Protein AF-A0A920VTE0-F1 (afdb_monomer_lite)

pLDDT: mean 90.43, std 15.21, range [25.27, 98.44]

Structure (mmCIF, N/CA/C/O backbone):
data_AF-A0A920VTE0-F1
#
_entry.id   AF-A0A920VTE0-F1
#
loop_
_atom_site.group_PDB
_atom_site.id
_atom_site.type_symbol
_atom_site.label_atom_id
_atom_site.label_alt_id
_atom_site.label_comp_id
_atom_site.label_asym_id
_atom_site.label_entity_id
_atom_site.label_seq_id
_atom_site.pdbx_PDB_ins_code
_atom_site.Cartn_x
_atom_site.Cartn_y
_atom_site.Cartn_z
_atom_site.occupancy
_atom_site.B_iso_or_equiv
_atom_site.auth_seq_id
_atom_site.auth_comp_id
_atom_site.auth_asym_id
_atom_site.auth_atom_id
_atom_site.pdbx_PDB_model_num
ATOM 1 N N . MET A 1 1 ? -3.724 -0.957 -6.412 1.00 96.50 1 MET A N 1
ATOM 2 C CA . MET A 1 1 ? -3.086 -2.111 -7.079 1.00 96.50 1 MET A CA 1
ATOM 3 C C . MET A 1 1 ? -2.376 -2.931 -6.020 1.00 96.50 1 MET A C 1
ATOM 5 O O . MET A 1 1 ? -1.744 -2.333 -5.160 1.00 96.50 1 MET A O 1
ATOM 9 N N . ASP A 1 2 ? -2.487 -4.254 -6.066 1.00 97.62 2 ASP A N 1
ATOM 10 C CA . ASP A 1 2 ? -1.686 -5.156 -5.232 1.00 97.62 2 ASP A CA 1
ATOM 11 C C . ASP A 1 2 ? -0.534 -5.689 -6.085 1.00 97.62 2 ASP A C 1
ATOM 13 O O . ASP A 1 2 ? -0.781 -6.235 -7.160 1.00 97.62 2 ASP A O 1
ATOM 17 N N . ILE A 1 3 ? 0.703 -5.515 -5.624 1.00 98.38 3 ILE A N 1
ATOM 18 C CA . ILE A 1 3 ? 1.918 -5.899 -6.346 1.00 98.38 3 ILE A CA 1
ATOM 19 C C . ILE A 1 3 ? 2.648 -6.962 -5.535 1.00 98.38 3 ILE A C 1
ATOM 21 O O . ILE A 1 3 ? 2.918 -6.750 -4.349 1.00 98.38 3 ILE A O 1
ATOM 25 N N . LYS A 1 4 ? 2.936 -8.111 -6.153 1.00 98.44 4 LYS A N 1
ATOM 26 C CA . LYS A 1 4 ? 3.561 -9.259 -5.484 1.00 98.44 4 LYS A CA 1
ATOM 27 C C . LYS A 1 4 ? 4.620 -9.925 -6.345 1.00 98.44 4 LYS A C 1
ATOM 29 O O . LYS A 1 4 ? 4.417 -10.065 -7.541 1.00 98.44 4 LYS A O 1
ATOM 34 N N . GLY A 1 5 ? 5.689 -10.419 -5.735 1.00 98.19 5 GLY A N 1
ATOM 35 C CA . GLY A 1 5 ? 6.731 -11.179 -6.433 1.00 98.19 5 GLY A CA 1
ATOM 36 C C . GLY A 1 5 ? 8.132 -10.762 -6.015 1.00 98.19 5 GLY A C 1
ATOM 37 O O . GLY A 1 5 ? 8.309 -9.717 -5.390 1.00 98.19 5 GLY A O 1
ATOM 38 N N . SER A 1 6 ? 9.124 -11.581 -6.360 1.00 97.94 6 SER A N 1
ATOM 39 C CA . SER A 1 6 ? 10.508 -11.418 -5.900 1.00 97.94 6 SER A CA 1
ATOM 40 C C . SER A 1 6 ? 11.175 -10.125 -6.370 1.00 97.94 6 SER A C 1
ATOM 42 O O . SER A 1 6 ? 12.122 -9.667 -5.739 1.00 97.94 6 SER A O 1
ATOM 44 N N . ASP A 1 7 ? 10.691 -9.516 -7.458 1.00 98.31 7 ASP A N 1
ATOM 45 C CA . ASP A 1 7 ? 11.189 -8.223 -7.941 1.00 98.31 7 ASP A CA 1
ATOM 46 C C . ASP A 1 7 ? 10.276 -7.042 -7.564 1.00 98.31 7 ASP A C 1
ATOM 48 O O . ASP A 1 7 ? 10.547 -5.909 -7.966 1.00 98.31 7 ASP A O 1
ATOM 52 N N . ALA A 1 8 ? 9.212 -7.254 -6.777 1.00 98.38 8 ALA A N 1
ATOM 53 C CA . ALA A 1 8 ? 8.286 -6.184 -6.397 1.00 98.38 8 ALA A CA 1
ATOM 54 C C . ALA A 1 8 ? 8.988 -5.065 -5.610 1.00 98.38 8 ALA A C 1
ATOM 56 O O . ALA A 1 8 ? 8.790 -3.889 -5.916 1.00 98.38 8 ALA A O 1
ATOM 57 N N . GLU A 1 9 ? 9.843 -5.424 -4.642 1.00 97.81 9 GLU A N 1
ATOM 58 C CA . GLU A 1 9 ? 10.638 -4.445 -3.890 1.00 97.81 9 GLU A CA 1
ATOM 59 C C . GLU A 1 9 ? 11.563 -3.663 -4.827 1.00 97.81 9 GLU A C 1
ATOM 61 O O . GLU A 1 9 ? 11.554 -2.437 -4.821 1.00 97.81 9 GLU A O 1
ATOM 66 N N . ARG A 1 10 ? 12.322 -4.369 -5.672 1.00 97.25 10 ARG A N 1
ATOM 67 C CA . ARG A 1 10 ? 13.275 -3.763 -6.608 1.00 97.25 10 ARG A CA 1
ATOM 68 C C . ARG A 1 10 ? 12.593 -2.783 -7.561 1.00 97.25 10 ARG A C 1
ATOM 70 O O . ARG A 1 10 ? 13.113 -1.694 -7.791 1.00 97.25 10 ARG A O 1
ATOM 77 N N . MET A 1 11 ? 11.449 -3.177 -8.116 1.00 97.44 11 MET A N 1
ATOM 78 C CA . MET A 1 11 ? 10.662 -2.343 -9.019 1.00 97.44 11 MET A CA 1
ATOM 79 C C . MET A 1 11 ? 10.190 -1.066 -8.320 1.00 97.44 11 MET A C 1
ATOM 81 O O . MET A 1 11 ? 10.374 0.033 -8.841 1.00 97.44 11 MET A O 1
ATOM 85 N N . LEU A 1 12 ? 9.589 -1.201 -7.135 1.00 97.62 12 LEU A N 1
ATOM 86 C CA . LEU A 1 12 ? 9.019 -0.064 -6.418 1.00 97.62 12 LEU A CA 1
ATOM 87 C C . LEU A 1 12 ? 10.092 0.850 -5.822 1.00 97.62 12 LEU A C 1
ATOM 89 O O . LEU A 1 12 ? 9.904 2.061 -5.857 1.00 97.62 12 LEU A O 1
ATOM 93 N N . GLU A 1 13 ? 11.218 0.315 -5.344 1.00 96.44 13 GLU A N 1
ATOM 94 C CA . GLU A 1 13 ? 12.377 1.110 -4.909 1.00 96.44 13 GLU A CA 1
ATOM 95 C C . GLU A 1 13 ? 12.954 1.950 -6.046 1.00 96.44 13 GLU A C 1
ATOM 97 O O . GLU A 1 13 ? 13.351 3.085 -5.816 1.00 96.44 13 GLU A O 1
ATOM 102 N N . TYR A 1 14 ? 13.000 1.416 -7.270 1.00 94.50 14 TYR A N 1
ATOM 103 C CA . TYR A 1 14 ? 13.518 2.178 -8.403 1.00 94.50 14 TYR A CA 1
ATOM 104 C C . TYR A 1 14 ? 12.598 3.339 -8.790 1.00 94.50 14 TYR A C 1
ATOM 106 O O . TYR A 1 14 ? 13.072 4.436 -9.075 1.00 94.50 14 TYR A O 1
ATOM 114 N N . LEU A 1 15 ? 11.288 3.089 -8.833 1.00 95.19 15 LEU A N 1
ATOM 115 C CA . LEU A 1 15 ? 10.305 4.088 -9.256 1.00 95.19 15 LEU A CA 1
ATOM 116 C C . LEU A 1 15 ? 10.055 5.158 -8.187 1.00 95.19 15 LEU A C 1
ATOM 118 O O . LEU A 1 15 ? 9.707 6.287 -8.523 1.00 95.19 15 LEU A O 1
ATOM 122 N N . SER A 1 16 ? 10.200 4.808 -6.908 1.00 97.00 16 SER A N 1
ATOM 123 C CA . SER A 1 16 ? 9.856 5.686 -5.788 1.00 97.00 16 SER A CA 1
ATOM 124 C C . SER A 1 16 ? 10.992 6.635 -5.423 1.00 97.00 16 SER A C 1
ATOM 126 O O . SER A 1 16 ? 12.148 6.246 -5.302 1.00 97.00 16 SER A O 1
ATOM 128 N N . VAL A 1 17 ? 10.645 7.883 -5.108 1.00 97.12 17 VAL A N 1
ATOM 129 C CA . VAL A 1 17 ? 11.586 8.835 -4.486 1.00 97.12 17 VAL A CA 1
ATOM 130 C C . VAL A 1 17 ? 11.886 8.470 -3.028 1.00 97.12 17 VAL A C 1
ATOM 132 O O . VAL A 1 17 ? 12.975 8.726 -2.515 1.00 97.12 17 VAL A O 1
ATOM 135 N N . ALA A 1 18 ? 10.897 7.917 -2.329 1.00 97.25 18 ALA A N 1
ATOM 136 C CA . ALA A 1 18 ? 11.021 7.527 -0.931 1.00 97.25 18 ALA A CA 1
ATOM 137 C C . ALA A 1 18 ? 11.372 6.044 -0.824 1.00 97.25 18 ALA A C 1
ATOM 139 O O . ALA A 1 18 ? 10.982 5.243 -1.666 1.00 97.25 18 ALA A O 1
ATOM 140 N N . LYS A 1 19 ? 12.045 5.678 0.268 1.00 97.12 19 LYS A N 1
ATOM 141 C CA . LYS A 1 19 ? 12.390 4.287 0.546 1.00 97.12 19 LYS A CA 1
ATOM 142 C C . LYS A 1 19 ? 11.157 3.483 0.968 1.00 97.12 19 LYS A C 1
ATOM 144 O O . LYS A 1 19 ? 10.581 3.731 2.028 1.00 97.12 19 LYS A O 1
ATOM 149 N N . VAL A 1 20 ? 10.781 2.502 0.161 1.00 97.25 20 VAL A N 1
ATOM 150 C CA . VAL A 1 20 ? 9.623 1.610 0.326 1.00 97.25 20 VAL A CA 1
ATOM 151 C C . VAL A 1 20 ? 10.017 0.192 0.752 1.00 97.25 20 VAL A C 1
ATOM 153 O O . VAL A 1 20 ? 9.215 -0.493 1.382 1.00 97.25 20 VAL A O 1
ATOM 156 N N . GLY A 1 21 ? 11.252 -0.220 0.467 1.00 95.50 21 GLY A N 1
ATOM 157 C CA . GLY A 1 21 ? 11.823 -1.540 0.725 1.00 95.50 21 GLY A CA 1
ATOM 158 C C . GLY A 1 21 ? 13.005 -1.535 1.700 1.00 95.50 21 GLY A C 1
ATOM 159 O O . GLY A 1 21 ? 13.190 -0.626 2.521 1.00 95.50 21 GLY A O 1
ATOM 160 N N . GLY A 1 22 ? 13.836 -2.578 1.645 1.00 94.00 22 GLY A N 1
ATOM 161 C CA . GLY A 1 22 ? 15.009 -2.733 2.499 1.00 94.00 22 GLY A CA 1
ATOM 162 C C . GLY A 1 22 ? 14.650 -2.756 3.987 1.00 94.00 22 GLY A C 1
ATOM 163 O O . GLY A 1 22 ? 13.936 -3.641 4.447 1.00 94.00 22 GLY A O 1
ATOM 164 N N . ASN A 1 23 ? 15.139 -1.772 4.750 1.00 94.75 23 ASN A N 1
ATOM 165 C CA . ASN A 1 23 ? 14.903 -1.662 6.195 1.00 94.75 23 ASN A CA 1
ATOM 166 C C . ASN A 1 23 ? 13.595 -0.946 6.576 1.00 94.75 23 ASN A C 1
ATOM 168 O O . ASN A 1 23 ? 13.363 -0.724 7.766 1.00 94.75 23 ASN A O 1
ATOM 172 N N . THR A 1 24 ? 12.764 -0.558 5.606 1.00 95.94 24 THR A N 1
ATOM 173 C CA . THR A 1 24 ? 11.415 -0.057 5.888 1.00 95.94 24 THR A CA 1
ATOM 174 C C . THR A 1 24 ? 10.591 -1.178 6.529 1.00 95.94 24 THR A C 1
ATOM 176 O O . THR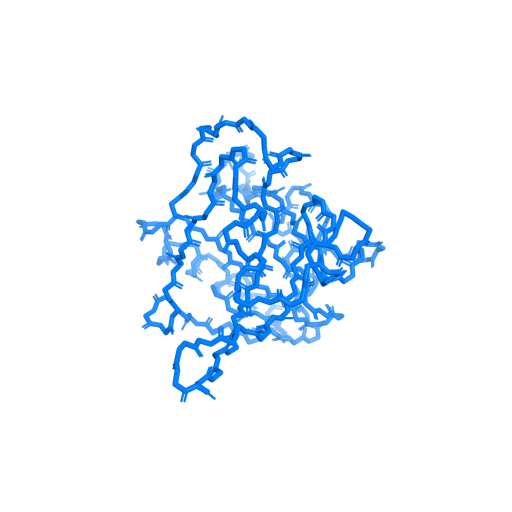 A 1 24 ? 10.503 -2.251 5.937 1.00 95.94 24 THR A O 1
ATOM 179 N N . PRO A 1 25 ? 9.999 -0.989 7.720 1.00 95.38 25 PRO A N 1
ATOM 180 C CA . PRO A 1 25 ? 9.200 -2.036 8.351 1.00 95.38 25 PRO A CA 1
ATOM 181 C C . PRO A 1 25 ? 8.029 -2.490 7.472 1.00 95.38 25 PRO A C 1
ATOM 183 O O . PRO A 1 25 ? 7.479 -1.700 6.703 1.00 95.38 25 PRO A O 1
ATOM 186 N N . GLU A 1 26 ? 7.630 -3.752 7.617 1.00 95.88 26 GLU A N 1
ATOM 187 C CA . GLU A 1 26 ? 6.322 -4.209 7.144 1.00 95.88 26 GLU A CA 1
ATOM 188 C C . GLU A 1 26 ? 5.202 -3.460 7.884 1.00 95.88 26 GLU A C 1
ATOM 190 O O . GLU A 1 26 ? 5.436 -2.814 8.909 1.00 95.88 26 GLU A O 1
ATOM 195 N N . GLU A 1 27 ? 3.987 -3.517 7.341 1.00 95.12 27 GLU A N 1
ATOM 196 C CA . GLU A 1 27 ? 2.810 -2.813 7.863 1.00 95.12 27 GLU A CA 1
ATOM 197 C C . GLU A 1 27 ? 2.991 -1.288 7.907 1.00 95.12 27 GLU A C 1
ATOM 199 O O . GLU A 1 27 ? 2.398 -0.578 8.724 1.00 95.12 27 GLU A O 1
ATOM 204 N N . ARG A 1 28 ? 3.819 -0.759 6.998 1.00 95.75 28 ARG A N 1
ATOM 205 C CA . ARG A 1 28 ? 4.116 0.669 6.886 1.00 95.75 28 ARG A CA 1
ATOM 206 C C . ARG A 1 28 ? 3.523 1.259 5.623 1.00 95.75 28 ARG A C 1
ATOM 208 O O . ARG A 1 28 ? 3.621 0.667 4.553 1.00 95.75 28 ARG A O 1
ATOM 215 N N . ILE A 1 29 ? 2.977 2.459 5.766 1.00 96.62 29 ILE A N 1
ATOM 216 C CA . ILE A 1 29 ? 2.501 3.307 4.680 1.00 96.62 29 ILE A CA 1
ATOM 217 C C . ILE A 1 29 ? 3.584 4.338 4.350 1.00 96.62 29 ILE A C 1
ATOM 219 O O . ILE A 1 29 ? 4.102 5.022 5.238 1.00 96.62 29 ILE A O 1
ATOM 223 N N . ILE A 1 30 ? 3.910 4.462 3.068 1.00 97.31 30 ILE A N 1
ATOM 224 C CA . ILE A 1 30 ? 4.912 5.373 2.530 1.00 97.31 30 ILE A CA 1
ATOM 225 C C . ILE A 1 30 ? 4.234 6.252 1.482 1.00 97.31 30 ILE A C 1
ATOM 227 O O . ILE A 1 30 ? 3.801 5.769 0.440 1.00 97.31 30 ILE A O 1
ATOM 231 N N . TYR A 1 31 ? 4.164 7.554 1.747 1.00 96.62 31 TYR A N 1
ATOM 232 C CA . TYR A 1 31 ? 3.818 8.533 0.720 1.00 96.62 31 TYR A CA 1
ATOM 233 C C . TYR A 1 31 ? 5.049 8.809 -0.144 1.00 96.62 31 TYR A C 1
ATOM 235 O O . TYR A 1 31 ? 6.131 9.085 0.386 1.00 96.62 31 TYR A O 1
ATOM 243 N N . THR A 1 32 ? 4.904 8.723 -1.462 1.00 97.19 32 THR A N 1
ATOM 244 C CA . THR A 1 32 ? 6.016 8.909 -2.390 1.00 97.19 32 THR A CA 1
ATOM 245 C C . THR A 1 32 ? 5.553 9.420 -3.748 1.00 97.19 32 THR A C 1
ATOM 247 O O . THR A 1 32 ? 4.360 9.506 -4.038 1.00 97.19 32 THR A O 1
ATOM 250 N N . ASN A 1 33 ? 6.526 9.765 -4.581 1.00 97.12 33 ASN A N 1
ATOM 251 C CA . ASN A 1 33 ? 6.313 10.140 -5.963 1.00 97.12 33 ASN A CA 1
ATOM 252 C C . ASN A 1 33 ? 7.018 9.152 -6.881 1.00 97.12 33 ASN A C 1
ATOM 254 O O . ASN A 1 33 ? 8.092 8.655 -6.538 1.00 97.12 33 ASN A O 1
ATOM 258 N N . PHE A 1 34 ? 6.430 8.932 -8.052 1.00 96.25 34 PHE A N 1
ATOM 259 C CA . PHE A 1 34 ? 7.161 8.417 -9.204 1.00 96.25 34 PHE A CA 1
ATOM 260 C C . PHE A 1 34 ? 7.625 9.596 -10.043 1.00 96.25 34 PHE A C 1
ATOM 262 O O . PHE A 1 34 ? 6.849 10.532 -10.271 1.00 96.25 34 PHE A O 1
ATOM 269 N N . LEU A 1 35 ? 8.884 9.561 -10.472 1.00 93.62 35 LEU A N 1
ATOM 270 C CA . LEU A 1 35 ? 9.463 10.585 -11.334 1.00 93.62 35 LEU A CA 1
ATOM 271 C C . LEU A 1 35 ? 9.635 10.055 -12.755 1.00 93.62 35 LEU A C 1
ATOM 273 O O . LEU A 1 35 ? 9.831 8.858 -12.958 1.00 93.62 35 LEU A O 1
ATOM 277 N N . ASP A 1 36 ? 9.564 10.956 -13.725 1.00 89.81 36 ASP A N 1
ATOM 278 C CA . ASP A 1 36 ? 10.025 10.687 -15.082 1.00 89.81 36 ASP A CA 1
ATOM 279 C C . ASP A 1 36 ? 11.542 10.930 -15.228 1.00 89.81 36 ASP A C 1
ATOM 281 O O . ASP A 1 36 ? 12.244 11.302 -14.283 1.00 89.81 36 ASP A O 1
ATOM 285 N N . GLU A 1 37 ? 12.052 10.686 -16.434 1.00 88.31 37 GLU A N 1
ATOM 286 C CA . GLU A 1 37 ? 13.471 10.804 -16.791 1.00 88.31 37 GLU A CA 1
ATOM 287 C C . GLU A 1 37 ? 14.030 12.234 -16.718 1.00 88.31 37 GLU A C 1
ATOM 289 O O . GLU A 1 37 ? 15.236 12.406 -16.527 1.00 88.31 37 GLU A O 1
ATOM 294 N N . ASP A 1 38 ? 13.164 13.247 -16.789 1.00 93.62 38 ASP A N 1
ATOM 295 C CA . ASP A 1 38 ? 13.519 14.662 -16.656 1.00 93.62 38 ASP A CA 1
ATOM 296 C C . ASP A 1 38 ? 13.396 15.156 -15.198 1.00 93.62 38 ASP A C 1
ATOM 298 O O . ASP A 1 38 ? 13.673 16.321 -14.893 1.00 93.62 38 ASP A O 1
ATOM 302 N N . GLY A 1 39 ? 12.994 14.277 -14.272 1.00 89.00 39 GLY A N 1
ATOM 303 C CA . GLY A 1 39 ? 12.753 14.600 -12.865 1.00 89.00 39 GLY A CA 1
ATOM 304 C C . GLY A 1 39 ? 11.395 15.260 -12.600 1.00 89.00 39 GLY A C 1
ATOM 305 O O . GLY A 1 39 ? 11.174 15.794 -11.509 1.00 89.00 39 GLY A O 1
ATOM 306 N N . GLY A 1 40 ? 10.484 15.238 -13.572 1.00 94.19 40 GLY A N 1
ATOM 307 C CA . GLY A 1 40 ? 9.091 15.633 -13.415 1.00 94.19 40 GLY A CA 1
ATOM 308 C C . GLY A 1 40 ? 8.305 14.624 -12.578 1.00 94.19 40 GLY A C 1
ATOM 309 O O . GLY A 1 40 ? 8.604 13.432 -12.559 1.00 94.19 40 GLY A O 1
ATOM 310 N N . VAL A 1 41 ? 7.285 15.097 -11.855 1.00 94.69 41 VAL A N 1
ATOM 311 C CA . VAL A 1 41 ? 6.410 14.212 -11.072 1.00 94.69 41 VAL A CA 1
ATOM 312 C C . VAL A 1 41 ? 5.429 13.521 -12.011 1.00 94.69 41 VAL A C 1
ATOM 314 O O . VAL A 1 41 ? 4.515 14.157 -12.538 1.00 94.69 41 VAL A O 1
ATOM 317 N N . HIS A 1 42 ? 5.597 12.212 -12.176 1.00 94.12 42 HIS A N 1
ATOM 318 C CA . HIS A 1 42 ? 4.675 11.369 -12.927 1.00 94.12 42 HIS A CA 1
ATOM 319 C C . HIS A 1 42 ? 3.418 11.044 -12.112 1.00 94.12 42 HIS A C 1
ATOM 321 O O . HIS A 1 42 ? 2.305 11.148 -12.626 1.00 94.12 42 HIS A O 1
ATOM 327 N N . ALA A 1 43 ? 3.603 10.661 -10.844 1.00 95.69 43 ALA A N 1
ATOM 328 C CA . ALA A 1 43 ? 2.523 10.300 -9.929 1.00 95.69 43 ALA A CA 1
ATOM 329 C C . ALA A 1 43 ? 2.848 10.705 -8.485 1.00 95.69 43 ALA A C 1
ATOM 331 O O . ALA A 1 43 ? 4.010 10.691 -8.068 1.00 95.69 43 ALA A O 1
ATOM 332 N N . ASP A 1 44 ? 1.818 11.038 -7.710 1.00 95.12 44 ASP A N 1
ATOM 333 C CA . ASP A 1 44 ? 1.837 11.129 -6.253 1.00 95.12 44 ASP A CA 1
ATOM 334 C C . ASP A 1 44 ? 0.926 10.048 -5.670 1.00 95.12 44 ASP A C 1
ATOM 336 O O . ASP A 1 44 ? -0.249 9.930 -6.006 1.00 95.12 44 ASP A O 1
ATOM 340 N N . LEU A 1 45 ? 1.487 9.182 -4.836 1.00 96.50 45 LEU A N 1
ATOM 341 C CA . LEU A 1 45 ? 0.781 7.982 -4.417 1.00 96.50 45 LEU A CA 1
ATOM 342 C C . LEU A 1 45 ? 1.259 7.494 -3.061 1.00 96.50 45 LEU A C 1
ATOM 344 O O . LEU A 1 45 ? 2.233 7.974 -2.478 1.00 96.50 45 LEU A O 1
ATOM 348 N N . THR A 1 46 ? 0.534 6.511 -2.554 1.00 97.12 46 THR A N 1
ATOM 349 C CA . THR A 1 46 ? 0.854 5.839 -1.306 1.00 97.12 46 THR A CA 1
ATOM 350 C C . THR A 1 46 ? 1.172 4.373 -1.566 1.00 97.12 46 THR A C 1
ATOM 352 O O . THR A 1 46 ? 0.458 3.694 -2.305 1.00 97.12 46 THR A O 1
ATOM 355 N N . ILE A 1 47 ? 2.246 3.883 -0.950 1.00 98.00 47 ILE A N 1
ATOM 356 C CA . ILE A 1 47 ? 2.676 2.486 -0.995 1.00 98.00 47 ILE A CA 1
ATOM 357 C C . ILE A 1 47 ? 2.645 1.916 0.415 1.00 98.00 47 ILE A C 1
ATOM 359 O O . ILE A 1 47 ? 3.340 2.401 1.303 1.00 98.00 47 ILE A O 1
ATOM 363 N N . SER A 1 48 ? 1.877 0.853 0.603 1.00 97.56 48 SER A N 1
ATOM 364 C CA . SER A 1 48 ? 1.801 0.101 1.851 1.00 97.56 48 SER A CA 1
ATOM 365 C C . SER A 1 48 ? 2.605 -1.187 1.707 1.00 97.56 48 SER A C 1
ATOM 367 O O . SER A 1 48 ? 2.276 -2.033 0.870 1.00 97.56 48 SER A O 1
ATOM 369 N N . ARG A 1 49 ? 3.673 -1.339 2.499 1.00 97.31 49 ARG A N 1
ATOM 370 C CA . ARG A 1 49 ? 4.496 -2.557 2.553 1.00 97.31 49 ARG A CA 1
ATOM 371 C C . ARG A 1 49 ? 3.775 -3.598 3.403 1.00 97.31 49 ARG A C 1
ATOM 373 O O . ARG A 1 49 ? 3.676 -3.438 4.612 1.00 97.31 49 ARG A O 1
ATOM 380 N N . LEU A 1 50 ? 3.255 -4.651 2.780 1.00 95.69 50 LEU A N 1
ATOM 381 C CA . LEU A 1 50 ? 2.453 -5.696 3.439 1.00 95.69 50 LEU A CA 1
ATOM 382 C C . LEU A 1 50 ? 3.260 -6.958 3.771 1.00 95.69 50 LEU A C 1
ATOM 384 O O . LEU A 1 50 ? 2.747 -7.858 4.425 1.00 95.69 50 LEU A O 1
ATOM 388 N N . GLY A 1 51 ? 4.485 -7.046 3.265 1.00 94.88 51 GLY A N 1
ATOM 389 C CA . GLY A 1 51 ? 5.420 -8.141 3.483 1.00 94.88 51 GLY A CA 1
ATOM 390 C C . GLY A 1 51 ? 6.720 -7.880 2.726 1.00 94.88 51 GLY A C 1
ATOM 391 O O . GLY A 1 51 ? 6.861 -6.837 2.080 1.00 94.88 51 GLY A O 1
ATOM 392 N N . VAL A 1 52 ? 7.644 -8.841 2.760 1.00 93.75 52 VAL A N 1
ATOM 393 C CA . VAL A 1 52 ? 8.913 -8.787 2.006 1.00 93.75 52 VAL A CA 1
ATOM 394 C C . VAL A 1 52 ? 8.678 -8.476 0.520 1.00 93.75 52 VAL A C 1
ATOM 396 O O . VAL A 1 52 ? 9.200 -7.486 0.013 1.00 93.75 52 VAL A O 1
ATOM 399 N N . ASP A 1 53 ? 7.791 -9.245 -0.117 1.00 96.44 53 ASP A N 1
ATOM 400 C CA . ASP A 1 53 ? 7.518 -9.215 -1.562 1.00 96.44 53 ASP A CA 1
ATOM 401 C C . ASP A 1 53 ? 6.058 -8.850 -1.877 1.00 96.44 53 ASP A C 1
ATOM 403 O O . ASP A 1 53 ? 5.490 -9.300 -2.872 1.00 96.44 53 ASP A O 1
ATOM 407 N N . SER A 1 54 ? 5.390 -8.107 -0.989 1.00 97.50 54 SER A N 1
ATOM 408 C CA . SER A 1 54 ? 3.963 -7.792 -1.121 1.00 97.50 54 SER A CA 1
ATOM 409 C C . SER A 1 54 ? 3.692 -6.341 -0.770 1.00 97.50 54 SER A C 1
ATOM 411 O O . SER A 1 54 ? 3.894 -5.915 0.365 1.00 97.50 54 SER A O 1
ATOM 413 N N . TYR A 1 55 ? 3.152 -5.602 -1.732 1.00 98.25 55 TYR A N 1
ATOM 414 C CA . TYR A 1 55 ? 2.912 -4.170 -1.628 1.00 98.25 55 TYR A CA 1
ATOM 415 C C . TYR A 1 55 ? 1.509 -3.828 -2.115 1.00 98.25 55 TYR A C 1
ATOM 417 O O . TYR A 1 55 ? 0.961 -4.476 -3.010 1.00 98.25 55 TYR A O 1
ATOM 425 N N . ARG A 1 56 ? 0.927 -2.775 -1.549 1.00 97.69 56 ARG A N 1
ATOM 426 C CA . ARG A 1 56 ? -0.292 -2.155 -2.065 1.00 97.69 56 ARG A CA 1
ATOM 427 C C . ARG A 1 56 ? 0.004 -0.725 -2.471 1.00 97.69 56 ARG A C 1
ATOM 429 O O . ARG A 1 56 ? 0.450 0.063 -1.654 1.00 97.69 56 ARG A O 1
ATOM 436 N N . VAL A 1 57 ? -0.282 -0.400 -3.724 1.00 97.50 57 VAL A N 1
ATOM 437 C CA . VAL A 1 57 ? -0.144 0.944 -4.288 1.00 97.50 57 VAL A CA 1
ATOM 438 C C . VAL A 1 57 ? -1.530 1.568 -4.418 1.00 97.50 57 VAL A C 1
ATOM 440 O O . VAL A 1 57 ? -2.402 1.009 -5.093 1.00 97.50 57 VAL A O 1
ATOM 443 N N . VAL A 1 58 ? -1.736 2.719 -3.789 1.00 96.00 58 VAL A N 1
ATOM 444 C CA . VAL A 1 58 ? -2.960 3.526 -3.860 1.00 96.00 58 VAL A CA 1
ATOM 445 C C . VAL A 1 58 ? -2.617 4.846 -4.539 1.00 96.00 58 VAL A C 1
ATOM 447 O O . VAL A 1 58 ? -1.753 5.575 -4.062 1.00 96.00 58 VAL A O 1
ATOM 450 N N . THR A 1 59 ? -3.286 5.137 -5.651 1.00 95.38 59 THR A N 1
ATOM 451 C CA . THR A 1 59 ? -3.093 6.354 -6.452 1.00 95.38 59 THR A CA 1
ATOM 452 C C . THR A 1 59 ? -4.435 7.046 -6.709 1.00 95.38 59 THR A C 1
ATOM 454 O O . THR A 1 59 ? -5.491 6.505 -6.364 1.00 95.38 59 THR A O 1
ATOM 457 N N . GLY A 1 60 ? -4.402 8.230 -7.320 1.00 89.75 60 GLY A N 1
ATOM 458 C CA . GLY A 1 60 ? -5.568 9.016 -7.690 1.00 89.75 60 GLY A CA 1
ATOM 459 C C . GLY A 1 60 ? -6.569 8.246 -8.557 1.00 89.75 60 GLY A C 1
ATOM 460 O O . GLY A 1 60 ? -6.213 7.507 -9.477 1.00 89.75 60 GLY A O 1
ATOM 461 N N . GLY A 1 61 ? -7.862 8.455 -8.290 1.00 88.81 61 GLY A N 1
ATOM 462 C CA . GLY A 1 61 ? -8.940 7.757 -8.999 1.00 88.81 61 GLY A CA 1
ATOM 463 C C . GLY A 1 61 ? -8.970 8.012 -10.513 1.00 88.81 61 GLY A C 1
ATOM 464 O O . GLY A 1 61 ? -9.382 7.135 -11.269 1.00 88.81 61 GLY A O 1
ATOM 465 N N . ALA A 1 62 ? -8.505 9.180 -10.968 1.00 90.00 62 ALA A N 1
ATOM 466 C CA . ALA A 1 62 ? -8.385 9.502 -12.393 1.00 90.00 62 ALA A CA 1
ATOM 467 C C . ALA A 1 62 ? -7.080 8.973 -13.022 1.00 90.00 62 ALA A C 1
ATOM 469 O O . ALA A 1 62 ? -7.023 8.752 -14.231 1.00 90.00 62 ALA A O 1
ATOM 470 N N . ASP A 1 63 ? -6.052 8.747 -12.204 1.00 91.94 63 ASP A N 1
ATOM 471 C CA . ASP A 1 63 ? -4.688 8.423 -12.630 1.00 91.94 63 ASP A CA 1
ATOM 472 C C . ASP A 1 63 ? -4.422 6.912 -12.680 1.00 91.94 63 ASP A C 1
ATOM 474 O O . ASP A 1 63 ? -3.489 6.464 -13.345 1.00 91.94 63 ASP A O 1
ATOM 478 N N . GLY A 1 64 ? -5.284 6.101 -12.055 1.00 91.94 64 GLY A N 1
ATOM 479 C CA . GLY A 1 64 ? -5.065 4.664 -11.869 1.00 91.94 64 GLY A CA 1
ATOM 480 C C . GLY A 1 64 ? -4.704 3.879 -13.134 1.00 91.94 64 GLY A C 1
ATOM 481 O O . GLY A 1 64 ? -3.855 2.994 -13.071 1.00 91.94 64 GLY A O 1
ATOM 482 N N . ASN A 1 65 ? -5.296 4.202 -14.292 1.00 93.75 65 ASN A N 1
ATOM 483 C CA . ASN A 1 65 ? -4.932 3.539 -15.550 1.00 93.75 65 ASN A CA 1
ATOM 484 C C . ASN A 1 65 ? -3.550 3.971 -16.066 1.00 93.75 65 ASN A C 1
ATOM 486 O O . ASN A 1 65 ? -2.806 3.131 -16.566 1.00 93.75 65 ASN A O 1
ATOM 490 N N . ARG A 1 66 ? -3.197 5.259 -15.948 1.00 95.19 66 ARG A N 1
ATOM 491 C CA . ARG A 1 66 ? -1.884 5.775 -16.366 1.00 95.19 66 ARG A CA 1
ATOM 492 C C . ARG A 1 66 ? -0.781 5.118 -15.545 1.00 95.19 66 ARG A C 1
ATOM 494 O O . ARG A 1 66 ? 0.153 4.558 -16.114 1.00 95.19 66 ARG A O 1
ATOM 501 N N . ASP A 1 67 ? -0.938 5.133 -14.228 1.00 96.06 67 ASP A N 1
ATOM 502 C CA . ASP A 1 67 ? 0.084 4.642 -13.308 1.00 96.06 67 ASP A CA 1
ATOM 503 C C . ASP A 1 67 ? 0.232 3.115 -13.408 1.00 96.06 67 ASP A C 1
ATOM 505 O O . ASP A 1 67 ? 1.340 2.585 -13.330 1.00 96.06 67 ASP A O 1
ATOM 509 N N . TRP A 1 68 ? -0.869 2.395 -13.668 1.00 96.19 68 TRP A N 1
ATOM 510 C CA . TRP A 1 68 ? -0.818 0.966 -13.985 1.00 96.19 68 TRP A CA 1
ATOM 511 C C . TRP A 1 68 ? -0.015 0.679 -15.259 1.00 96.19 68 TRP A C 1
ATOM 513 O O . TRP A 1 68 ? 0.830 -0.216 -15.245 1.00 96.19 68 TRP A O 1
ATOM 523 N N . VAL A 1 69 ? -0.253 1.420 -16.352 1.00 96.44 69 VAL A N 1
ATOM 524 C CA . VAL A 1 69 ? 0.514 1.244 -17.600 1.00 96.44 69 VAL A CA 1
ATOM 525 C C . VAL A 1 69 ? 1.998 1.490 -17.347 1.00 96.44 69 VAL A C 1
ATOM 527 O O . VAL A 1 69 ? 2.820 0.713 -17.825 1.00 96.44 69 VAL A O 1
ATOM 530 N N . HIS A 1 70 ? 2.335 2.528 -16.582 1.00 95.81 70 HIS A N 1
ATOM 531 C CA . HIS A 1 70 ? 3.717 2.852 -16.244 1.00 95.81 70 HIS A CA 1
ATOM 532 C C . HIS A 1 70 ? 4.407 1.703 -15.490 1.00 95.81 70 HIS A C 1
ATOM 534 O O . HIS A 1 70 ? 5.438 1.207 -15.942 1.00 95.81 70 HIS A O 1
ATOM 540 N N . LEU A 1 71 ? 3.791 1.206 -14.411 1.00 97.00 71 LEU A N 1
ATOM 541 C CA . LEU A 1 71 ? 4.300 0.066 -13.635 1.00 97.00 71 LEU A CA 1
ATOM 542 C C . LEU A 1 71 ? 4.438 -1.206 -14.483 1.00 97.00 71 LEU A C 1
ATOM 544 O O . LEU A 1 71 ? 5.456 -1.892 -14.416 1.00 97.00 71 LEU A O 1
ATOM 548 N N . ARG A 1 72 ? 3.418 -1.522 -15.290 1.00 97.56 72 ARG A N 1
ATOM 549 C CA . ARG A 1 72 ? 3.409 -2.709 -16.152 1.00 97.56 72 ARG A CA 1
ATOM 550 C C . ARG A 1 72 ? 4.522 -2.648 -17.195 1.00 97.56 72 ARG A C 1
ATOM 552 O O . ARG A 1 72 ? 5.233 -3.630 -17.359 1.00 97.56 72 ARG A O 1
ATOM 559 N N . ASN A 1 73 ? 4.665 -1.518 -17.886 1.00 96.81 73 ASN A N 1
ATOM 560 C CA . ASN A 1 73 ? 5.705 -1.360 -18.899 1.00 96.81 73 ASN A CA 1
ATOM 561 C C . ASN A 1 73 ? 7.091 -1.470 -18.257 1.00 96.81 73 ASN A C 1
ATOM 563 O O . ASN A 1 73 ? 7.907 -2.238 -18.738 1.00 96.81 73 ASN A O 1
ATOM 567 N N . TYR A 1 74 ? 7.320 -0.810 -17.118 1.00 95.81 74 TYR A N 1
ATOM 568 C CA . TYR A 1 74 ? 8.599 -0.900 -16.413 1.00 95.81 74 TYR A CA 1
ATOM 569 C C . TYR A 1 74 ? 8.951 -2.343 -16.012 1.00 95.81 74 TYR A C 1
ATOM 571 O O . TYR A 1 74 ? 10.083 -2.790 -16.199 1.00 95.81 74 TYR A O 1
ATOM 579 N N . ARG A 1 75 ? 7.971 -3.099 -15.501 1.00 97.81 75 ARG A N 1
ATOM 580 C CA . ARG A 1 75 ? 8.127 -4.529 -15.217 1.00 97.81 75 ARG A CA 1
ATOM 581 C C . ARG A 1 75 ? 8.489 -5.324 -16.472 1.00 97.81 75 ARG A C 1
ATOM 583 O O . ARG A 1 75 ? 9.441 -6.098 -16.436 1.00 97.81 75 ARG A O 1
ATOM 590 N N . ASP A 1 76 ? 7.708 -5.166 -17.539 1.00 98.19 76 ASP A N 1
ATOM 591 C CA . ASP A 1 76 ? 7.829 -5.968 -18.760 1.00 98.19 76 ASP A CA 1
ATOM 592 C C . ASP A 1 76 ? 9.136 -5.654 -19.508 1.00 98.19 76 ASP A C 1
ATOM 594 O O . ASP A 1 76 ? 9.847 -6.573 -19.914 1.00 98.19 76 ASP A O 1
ATOM 598 N N . ASP A 1 77 ? 9.498 -4.373 -19.614 1.00 97.00 77 ASP A N 1
ATOM 599 C CA . ASP A 1 77 ? 10.706 -3.894 -20.296 1.00 97.00 77 ASP A CA 1
ATOM 600 C C . ASP A 1 77 ? 11.992 -4.383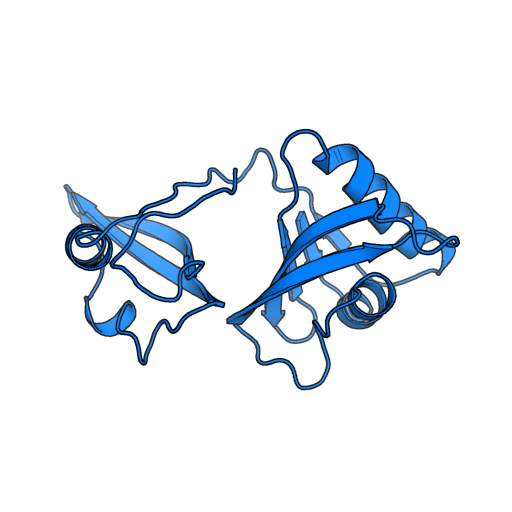 -19.610 1.00 97.00 77 ASP A C 1
ATOM 602 O O . ASP A 1 77 ? 13.016 -4.586 -20.265 1.00 97.00 77 ASP A O 1
ATOM 606 N N . LEU A 1 78 ? 11.943 -4.604 -18.292 1.00 96.50 78 LEU A N 1
ATOM 607 C CA . LEU A 1 78 ? 13.069 -5.103 -17.500 1.00 96.50 78 LEU A CA 1
ATOM 608 C C . LEU A 1 78 ? 12.988 -6.598 -17.163 1.00 96.50 78 LEU A C 1
ATOM 610 O O . LEU A 1 78 ? 13.905 -7.114 -16.521 1.00 96.50 78 LEU A O 1
ATOM 614 N N . GLY A 1 79 ? 11.929 -7.294 -17.590 1.00 97.69 79 GLY A N 1
ATOM 615 C CA . GLY A 1 79 ? 11.721 -8.717 -17.310 1.00 97.69 79 GLY A CA 1
ATOM 616 C C . GLY A 1 79 ? 11.653 -9.039 -15.814 1.00 97.69 79 GLY A C 1
ATOM 617 O O . GLY A 1 79 ? 12.267 -10.008 -15.376 1.00 97.69 79 GLY A O 1
ATOM 618 N N . LEU A 1 80 ? 10.975 -8.194 -15.030 1.00 98.19 80 LEU A N 1
ATOM 619 C CA . LEU A 1 80 ? 10.870 -8.337 -13.574 1.00 98.19 80 LEU A CA 1
ATOM 620 C C . LEU A 1 80 ? 9.753 -9.310 -13.171 1.00 98.19 80 LEU A C 1
ATOM 622 O O . LEU A 1 80 ? 8.628 -9.231 -13.671 1.00 98.19 80 LEU A O 1
ATOM 626 N N . GLU A 1 81 ? 10.026 -10.150 -12.175 1.00 98.12 81 GLU A N 1
ATOM 627 C CA . GLU A 1 81 ? 9.050 -11.058 -11.567 1.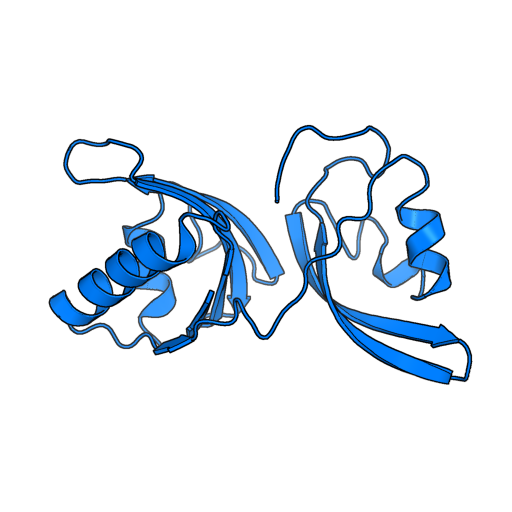00 98.12 81 GLU A CA 1
ATOM 628 C C . GLU A 1 81 ? 8.198 -10.323 -10.515 1.00 98.12 81 GLU A C 1
ATOM 630 O O . GLU A 1 81 ? 8.417 -10.421 -9.301 1.00 98.12 81 GLU A O 1
ATOM 635 N N . ALA A 1 82 ? 7.221 -9.545 -10.996 1.00 98.19 82 ALA A N 1
ATOM 636 C CA . ALA A 1 82 ? 6.258 -8.813 -10.172 1.00 98.19 82 ALA A CA 1
ATOM 637 C C . ALA A 1 82 ? 4.838 -8.857 -10.771 1.00 98.19 82 ALA A C 1
ATOM 639 O O . ALA A 1 82 ? 4.507 -8.172 -11.737 1.00 98.19 82 ALA A O 1
ATOM 640 N N . ASP A 1 83 ? 3.946 -9.634 -10.175 1.00 98.31 83 ASP A N 1
ATOM 641 C CA . ASP A 1 83 ? 2.533 -9.647 -10.534 1.00 98.31 83 ASP A CA 1
ATOM 642 C C . ASP A 1 83 ? 1.828 -8.368 -10.053 1.00 98.31 83 ASP A C 1
ATOM 644 O O . ASP A 1 83 ? 2.009 -7.935 -8.913 1.00 98.31 83 ASP A O 1
ATOM 648 N N . ILE A 1 84 ? 1.016 -7.759 -10.922 1.00 98.25 84 ILE A N 1
ATOM 649 C CA . ILE A 1 84 ? 0.319 -6.490 -10.662 1.00 98.25 84 ILE A CA 1
ATOM 650 C C . ILE A 1 84 ? -1.183 -6.721 -10.816 1.00 98.25 84 ILE A C 1
ATOM 652 O O . ILE A 1 84 ? -1.710 -6.782 -11.928 1.00 98.25 84 ILE A O 1
ATOM 656 N N . ASN A 1 85 ? -1.890 -6.768 -9.690 1.00 97.44 85 ASN A N 1
ATOM 657 C CA . ASN A 1 85 ? -3.336 -6.952 -9.641 1.00 97.44 85 ASN A CA 1
ATOM 658 C C . ASN A 1 85 ? -4.052 -5.609 -9.456 1.00 97.44 85 ASN A C 1
ATOM 660 O O . ASN A 1 85 ? -3.904 -4.924 -8.436 1.00 97.44 85 ASN A O 1
ATOM 664 N N . ILE A 1 86 ? -4.884 -5.227 -10.425 1.00 96.00 86 ILE A N 1
ATOM 665 C CA . ILE A 1 86 ? -5.749 -4.048 -10.306 1.00 96.00 86 ILE A CA 1
ATOM 666 C C . ILE A 1 86 ? -6.943 -4.408 -9.418 1.00 96.00 86 ILE A C 1
ATOM 668 O O . ILE A 1 86 ? -7.725 -5.286 -9.756 1.00 96.00 86 ILE A O 1
ATOM 672 N N . ARG A 1 87 ? -7.094 -3.703 -8.292 1.00 95.38 87 ARG A N 1
ATOM 673 C CA . ARG A 1 87 ? -8.157 -3.938 -7.294 1.00 95.38 87 ARG A CA 1
ATOM 674 C C . ARG A 1 87 ? -9.167 -2.793 -7.194 1.00 95.38 87 ARG A C 1
ATOM 676 O O . ARG A 1 87 ? -9.958 -2.752 -6.261 1.00 95.38 87 ARG A O 1
ATOM 683 N N . THR A 1 88 ? -9.126 -1.844 -8.131 1.00 93.50 88 THR A N 1
ATOM 684 C CA . THR A 1 88 ? -9.905 -0.592 -8.080 1.00 93.50 88 THR A CA 1
ATOM 685 C C . THR A 1 88 ? -11.411 -0.822 -7.952 1.00 93.50 88 THR A C 1
ATOM 687 O O . THR A 1 88 ? -12.087 -0.041 -7.299 1.00 93.50 88 THR A O 1
ATOM 690 N N . HIS A 1 89 ? -11.936 -1.895 -8.548 1.00 93.50 89 HIS A N 1
ATOM 691 C CA . HIS A 1 89 ? -13.363 -2.231 -8.493 1.00 93.50 89 HIS A CA 1
ATOM 692 C C . HIS A 1 89 ? -13.710 -3.238 -7.383 1.00 93.50 89 HIS A C 1
ATOM 694 O O . HIS A 1 89 ? -14.887 -3.493 -7.142 1.00 93.50 89 HIS A O 1
ATOM 700 N N . ASP A 1 90 ? -12.702 -3.788 -6.701 1.00 94.00 90 ASP A N 1
ATOM 701 C CA . ASP A 1 90 ? -12.876 -4.809 -5.664 1.00 94.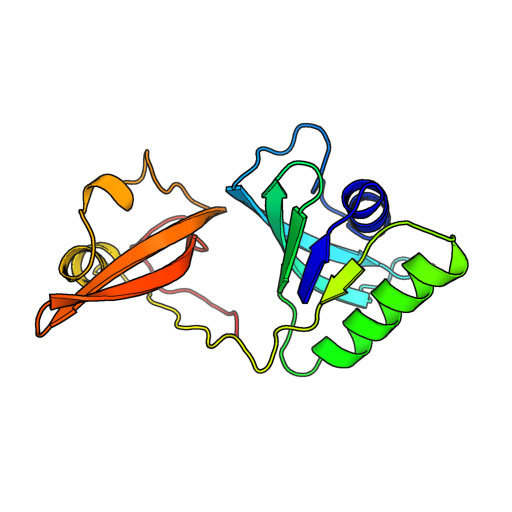00 90 ASP A CA 1
ATOM 702 C C . ASP A 1 90 ? -12.930 -4.203 -4.258 1.00 94.00 90 ASP A C 1
ATOM 704 O O . ASP A 1 90 ? -13.394 -4.845 -3.316 1.00 94.00 90 ASP A O 1
ATOM 708 N N . ILE A 1 91 ? -12.392 -2.991 -4.098 1.00 91.38 91 ILE A N 1
ATOM 709 C CA . ILE A 1 91 ? -12.174 -2.343 -2.808 1.00 91.38 91 ILE A CA 1
ATOM 710 C C . ILE A 1 91 ? -12.889 -0.995 -2.808 1.00 91.38 91 ILE A C 1
ATOM 712 O O . ILE A 1 91 ? -12.688 -0.173 -3.697 1.00 91.38 91 ILE A O 1
ATOM 716 N N . ALA A 1 92 ? -13.686 -0.761 -1.769 1.00 91.75 92 ALA A N 1
ATOM 717 C CA . ALA A 1 92 ? -14.206 0.557 -1.440 1.00 91.75 92 ALA A CA 1
ATOM 718 C C . ALA A 1 92 ? -13.407 1.142 -0.271 1.00 91.75 92 ALA A C 1
ATOM 720 O O . ALA A 1 92 ? -13.120 0.439 0.700 1.00 91.75 92 ALA A O 1
ATOM 721 N N . THR A 1 93 ? -13.093 2.433 -0.348 1.00 91.69 93 THR A N 1
ATOM 722 C CA . THR A 1 93 ? -12.363 3.152 0.702 1.00 91.69 93 THR A CA 1
ATOM 723 C C . THR A 1 93 ? -13.326 4.025 1.496 1.00 91.69 93 THR A C 1
ATOM 725 O O . THR A 1 93 ? -14.108 4.785 0.925 1.00 91.69 93 THR A O 1
ATOM 728 N N . LEU A 1 94 ? -13.264 3.933 2.826 1.00 91.69 94 LEU A N 1
ATOM 729 C CA . LEU A 1 94 ? -13.992 4.806 3.742 1.00 91.69 94 LEU A CA 1
ATOM 730 C C . LEU A 1 94 ? -12.990 5.550 4.617 1.00 91.69 94 LEU A C 1
ATOM 732 O O . LEU A 1 94 ? -12.281 4.942 5.415 1.00 91.69 94 LEU A O 1
ATOM 736 N N . GLY A 1 95 ? -12.970 6.873 4.506 1.00 91.69 95 GLY A N 1
ATOM 737 C CA . GLY A 1 95 ? -12.196 7.703 5.416 1.00 91.69 95 GLY A CA 1
ATOM 738 C C . GLY A 1 95 ? -12.991 8.036 6.682 1.00 91.69 95 GLY A C 1
ATOM 739 O O . GLY A 1 95 ? -14.110 8.546 6.593 1.00 91.69 95 GLY A O 1
ATOM 740 N N . LEU A 1 96 ? -12.387 7.822 7.853 1.00 91.00 96 LEU A N 1
ATOM 741 C CA . LEU A 1 96 ? -12.919 8.228 9.156 1.00 91.00 96 LEU A CA 1
ATOM 742 C C . LEU A 1 96 ? -11.950 9.204 9.834 1.00 91.00 96 LEU A C 1
ATOM 744 O O . LEU A 1 96 ? -10.790 8.882 10.075 1.00 91.00 96 LEU A O 1
ATOM 748 N N . TRP A 1 97 ? -12.433 10.406 10.148 1.00 88.56 97 TRP A N 1
ATOM 749 C CA . TRP A 1 97 ? -11.589 11.550 10.497 1.00 88.56 97 TRP A CA 1
ATOM 750 C C . TRP A 1 97 ? -12.248 12.381 11.599 1.00 88.56 97 TRP A C 1
ATOM 752 O O . TRP A 1 97 ? -13.473 12.426 11.708 1.00 88.56 97 TRP A O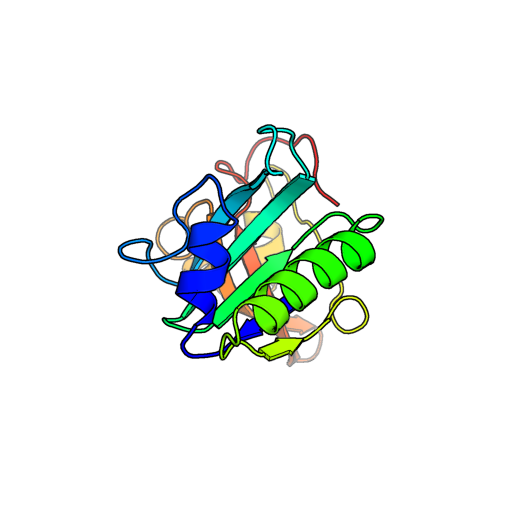 1
ATOM 762 N N . GLY A 1 98 ? -11.430 13.097 12.373 1.00 86.94 98 GLY A N 1
ATOM 763 C CA . GLY A 1 98 ? -11.883 14.019 13.416 1.00 86.94 98 GLY A CA 1
ATOM 764 C C . GLY A 1 98 ? -11.602 13.529 14.840 1.00 86.94 98 GLY A C 1
ATOM 765 O O . GLY A 1 98 ? -11.171 12.393 15.026 1.00 86.94 98 GLY A O 1
ATOM 766 N N . PRO A 1 99 ? -11.848 14.383 15.852 1.00 86.56 99 PRO A N 1
ATOM 767 C CA . PRO A 1 99 ? -11.467 14.138 17.248 1.00 86.56 99 PRO A CA 1
ATOM 768 C C . PRO A 1 99 ? -12.096 12.897 17.886 1.00 86.56 99 PRO A C 1
ATOM 770 O O . PRO A 1 99 ? -11.578 12.380 18.869 1.00 86.56 99 PRO A O 1
ATOM 773 N N . GLN A 1 100 ? -13.203 12.418 17.321 1.00 89.94 100 GLN A N 1
ATOM 774 C CA . GLN A 1 100 ? -13.942 11.253 17.806 1.00 89.94 100 GLN A CA 1
ATOM 775 C C . GLN A 1 100 ? -13.777 10.031 16.893 1.00 89.94 100 GLN A C 1
ATOM 777 O O . GLN A 1 100 ? -14.432 9.019 17.110 1.00 89.94 100 GLN A O 1
ATOM 782 N N . ALA A 1 101 ? -12.905 10.084 15.879 1.00 91.19 101 ALA A N 1
ATOM 783 C CA . ALA A 1 101 ? -12.711 8.979 14.935 1.00 91.19 101 ALA A CA 1
ATOM 784 C C . ALA A 1 101 ? -12.301 7.678 15.642 1.00 91.19 101 ALA A C 1
ATOM 786 O O . ALA A 1 101 ? -12.845 6.614 15.354 1.00 91.19 101 ALA A O 1
ATOM 787 N N . LYS A 1 102 ? -11.383 7.773 16.613 1.00 89.25 102 LYS A N 1
ATOM 788 C CA . LYS A 1 102 ? -10.941 6.619 17.407 1.00 89.25 102 LYS A CA 1
ATOM 789 C C . LYS A 1 102 ? -12.084 6.003 18.209 1.00 89.25 102 LYS A C 1
ATOM 791 O O . LYS A 1 102 ? -12.236 4.788 18.226 1.00 89.25 102 LYS A O 1
ATOM 796 N N . GLU A 1 103 ? -12.862 6.852 18.876 1.00 91.50 103 GLU A N 1
ATOM 797 C CA . GLU A 1 103 ? -14.011 6.440 19.684 1.00 91.50 103 GLU A CA 1
ATOM 798 C C . GLU A 1 103 ? -15.064 5.755 18.805 1.00 91.50 103 GLU A C 1
ATOM 800 O O . GLU A 1 103 ? -15.482 4.639 19.101 1.00 91.50 103 GLU A O 1
ATOM 805 N N . ALA A 1 104 ? -15.403 6.371 17.670 1.00 92.88 104 ALA A N 1
ATOM 806 C CA . ALA A 1 104 ? -16.359 5.831 16.713 1.00 92.88 104 ALA A CA 1
ATOM 807 C C . ALA A 1 104 ? -15.919 4.470 16.149 1.00 92.88 104 ALA A C 1
ATOM 809 O O . ALA A 1 104 ? -16.730 3.547 16.080 1.00 92.88 104 ALA A O 1
ATOM 810 N N . LEU A 1 105 ? -14.641 4.317 15.777 1.00 93.06 105 LEU A N 1
ATOM 811 C CA . LEU A 1 105 ? -14.104 3.039 15.300 1.00 93.06 105 LEU A CA 1
ATOM 812 C C . LEU A 1 105 ? -14.090 1.977 16.408 1.00 93.06 105 LEU A C 1
ATOM 814 O O . LEU A 1 105 ? -14.399 0.816 16.145 1.00 93.06 105 LEU A O 1
ATOM 818 N N . GLY A 1 106 ? -13.811 2.381 17.651 1.00 93.56 106 GLY A N 1
ATOM 819 C CA . GLY A 1 106 ? -13.813 1.517 18.836 1.00 93.56 106 GLY A CA 1
ATOM 820 C C . GLY A 1 106 ? -15.175 0.901 19.182 1.00 93.56 106 GLY A C 1
ATOM 821 O O . GLY A 1 106 ? -15.235 -0.016 19.993 1.00 93.56 106 GLY A O 1
ATOM 822 N N . HIS A 1 107 ? -16.272 1.341 18.555 1.00 94.62 107 HIS A N 1
ATOM 823 C CA . HIS A 1 107 ? -17.557 0.637 18.642 1.00 94.62 107 HIS A CA 1
ATOM 824 C C . HIS A 1 107 ? -17.597 -0.665 17.833 1.00 94.62 107 HIS A C 1
ATOM 826 O O . HIS A 1 107 ? -18.463 -1.504 18.080 1.00 94.62 107 HIS A O 1
ATOM 832 N N . PHE A 1 108 ? -16.684 -0.836 16.875 1.00 95.50 108 PHE A N 1
ATOM 833 C CA . PHE A 1 108 ? -16.652 -1.984 15.969 1.00 95.50 108 PHE A CA 1
ATOM 834 C C . PHE A 1 108 ? -15.439 -2.892 16.200 1.00 95.50 108 PHE A C 1
ATOM 836 O O . PHE A 1 108 ? -15.436 -4.035 15.753 1.00 95.50 108 PHE A O 1
ATOM 843 N N . ILE A 1 109 ? -14.409 -2.429 16.901 1.00 95.25 109 ILE A N 1
ATOM 844 C CA . ILE A 1 109 ? -13.173 -3.183 17.135 1.00 95.25 109 ILE A CA 1
ATOM 845 C C . ILE A 1 109 ? -12.700 -3.002 18.573 1.00 95.25 109 ILE A C 1
ATOM 847 O O . ILE A 1 109 ? -13.049 -2.010 19.209 1.00 95.25 109 ILE A O 1
ATOM 851 N N . ASP A 1 110 ? -11.901 -3.941 19.083 1.00 94.38 110 ASP A N 1
ATOM 852 C CA . ASP A 1 110 ? -11.247 -3.769 20.379 1.00 94.38 110 ASP A CA 1
ATOM 853 C C . ASP A 1 110 ? -10.426 -2.458 20.368 1.00 94.38 110 ASP A C 1
ATOM 855 O O . ASP A 1 110 ? -9.532 -2.295 19.530 1.00 94.38 110 ASP A O 1
ATOM 859 N N . PRO A 1 111 ? -10.698 -1.500 21.277 1.00 91.88 111 PRO A N 1
ATOM 860 C CA . PRO A 1 111 ? -9.976 -0.230 21.324 1.00 91.88 111 PRO A CA 1
ATOM 861 C C . PRO A 1 111 ? -8.457 -0.373 21.490 1.00 91.88 111 PRO A C 1
ATOM 863 O O . PRO A 1 111 ? -7.720 0.556 21.144 1.00 91.88 111 PRO A O 1
ATOM 866 N N . SER A 1 112 ? -7.980 -1.503 22.022 1.00 92.62 112 SER A N 1
ATOM 867 C CA . SER A 1 112 ? -6.553 -1.809 22.116 1.00 92.62 112 SER A CA 1
ATOM 868 C C . SER A 1 112 ? -5.926 -2.071 20.746 1.00 92.62 112 SER A C 1
ATOM 870 O O . SER A 1 112 ? -4.789 -1.661 20.533 1.00 92.62 112 SER A O 1
ATOM 872 N N . GLU A 1 113 ? -6.649 -2.637 19.775 1.00 92.88 113 GLU A N 1
ATOM 873 C CA . GLU A 1 113 ? -6.124 -2.861 18.420 1.00 92.88 113 GLU A CA 1
ATOM 874 C C . GLU A 1 113 ? -5.862 -1.551 17.672 1.00 92.88 113 GLU A C 1
ATOM 876 O O . GLU A 1 113 ? -4.984 -1.495 16.813 1.00 92.88 113 GLU A O 1
ATOM 881 N N . ILE A 1 114 ? -6.587 -0.489 18.021 1.00 92.25 114 ILE A N 1
ATOM 882 C CA . ILE A 1 114 ? -6.457 0.855 17.440 1.00 92.25 114 ILE A CA 1
ATOM 883 C C . ILE A 1 114 ? -5.809 1.849 18.418 1.00 92.25 114 ILE A C 1
ATOM 885 O O . ILE A 1 114 ? -5.982 3.069 18.309 1.00 92.25 114 ILE A O 1
ATOM 889 N N . SER A 1 115 ? -5.084 1.343 19.421 1.00 90.50 115 SER A N 1
ATOM 890 C CA . SER A 1 115 ? -4.253 2.176 20.289 1.00 90.50 115 SER A CA 1
ATOM 891 C C . SER A 1 115 ? -3.091 2.788 19.498 1.00 90.50 115 SER A C 1
ATOM 893 O O . SER A 1 115 ? -2.760 2.333 18.406 1.00 90.50 115 SER A O 1
ATOM 895 N N . ILE A 1 116 ? -2.468 3.844 20.024 1.00 88.25 116 ILE A N 1
ATOM 896 C CA . ILE A 1 116 ? -1.366 4.494 19.300 1.00 88.25 116 ILE A CA 1
ATOM 897 C C . ILE A 1 116 ? -0.120 3.602 19.243 1.00 88.25 116 ILE A C 1
ATOM 899 O O . ILE A 1 116 ? 0.681 3.717 18.325 1.00 88.25 116 ILE A O 1
ATOM 903 N N . GLU A 1 117 ? 0.010 2.690 20.203 1.00 91.31 117 GLU A N 1
ATOM 904 C CA . GLU A 1 117 ? 1.060 1.682 20.281 1.00 91.31 117 GLU A CA 1
ATOM 905 C C . GLU A 1 117 ? 0.849 0.576 19.236 1.00 91.31 117 GLU A C 1
ATOM 907 O O . GLU A 1 117 ? 1.803 0.168 18.582 1.00 91.31 117 GLU A O 1
ATOM 912 N N . ASN A 1 118 ? -0.398 0.124 19.052 1.00 91.75 118 ASN A N 1
ATOM 913 C CA . ASN A 1 118 ? -0.736 -1.009 18.180 1.00 91.75 118 ASN A CA 1
ATOM 914 C C . ASN A 1 118 ? -1.136 -0.606 16.755 1.00 91.75 118 ASN A C 1
ATOM 916 O O . ASN A 1 118 ? -1.177 -1.448 15.856 1.00 91.75 118 ASN A O 1
ATOM 920 N N . PHE A 1 119 ? -1.485 0.658 16.544 1.00 93.00 119 PHE A N 1
ATOM 921 C CA . PHE A 1 119 ? -1.799 1.215 15.237 1.00 93.00 119 PHE A CA 1
ATOM 922 C C . PHE A 1 119 ? -1.281 2.655 15.161 1.00 93.00 119 PHE A C 1
ATOM 924 O O . 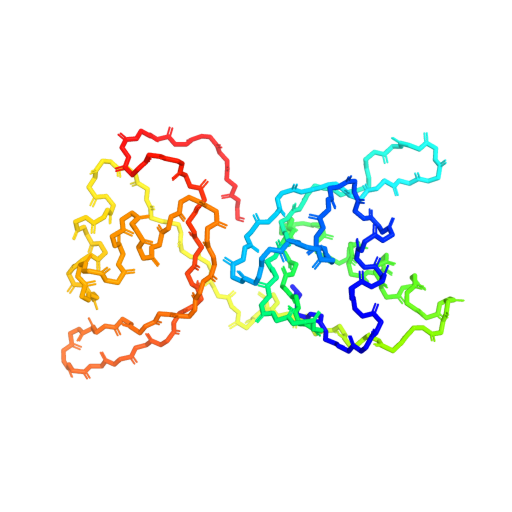PHE A 1 119 ? -2.072 3.602 15.176 1.00 93.00 119 PHE A O 1
ATOM 931 N N . PRO A 1 120 ? 0.053 2.846 15.149 1.00 92.56 120 PRO A N 1
ATOM 932 C CA . PRO A 1 120 ? 0.662 4.169 15.116 1.00 92.56 120 PRO A CA 1
ATOM 933 C C . PRO A 1 120 ? 0.407 4.879 13.783 1.00 92.56 120 PRO A C 1
ATOM 935 O O . PRO A 1 120 ? -0.007 4.280 12.793 1.00 92.56 120 PRO A O 1
ATOM 938 N N . PHE A 1 121 ? 0.717 6.174 13.743 1.00 92.38 121 PHE A N 1
ATOM 939 C CA . PHE A 1 121 ? 0.679 6.958 12.511 1.00 92.38 121 PHE A CA 1
ATOM 940 C C . PHE A 1 121 ? 1.471 6.282 11.383 1.00 92.38 121 PHE A C 1
ATOM 942 O O . PHE A 1 121 ? 2.602 5.846 11.603 1.00 92.38 121 PHE A O 1
ATOM 949 N N . VAL A 1 122 ? 0.863 6.238 10.196 1.00 94.25 122 VAL A N 1
ATOM 950 C CA . VAL A 1 122 ? 1.274 5.580 8.944 1.00 94.25 122 VAL A CA 1
ATOM 951 C C . VAL A 1 122 ? 1.531 4.073 9.069 1.00 94.25 122 VAL A C 1
ATOM 953 O O . VAL A 1 122 ? 2.356 3.504 8.358 1.00 94.25 122 VAL A O 1
ATOM 956 N N . ALA A 1 123 ? 0.820 3.413 9.986 1.00 94.75 123 ALA A N 1
ATOM 957 C CA . ALA A 1 123 ? 0.673 1.960 10.002 1.00 94.75 123 ALA A CA 1
ATOM 958 C C . ALA A 1 123 ? -0.446 1.499 9.055 1.00 94.75 123 ALA A C 1
ATOM 960 O O . ALA A 1 123 ? -1.471 2.172 8.923 1.00 94.75 123 ALA A O 1
ATOM 961 N N . ALA A 1 124 ? -0.260 0.329 8.453 1.00 93.31 124 ALA A N 1
ATOM 962 C CA . ALA A 1 124 ? -1.227 -0.366 7.615 1.00 93.31 124 ALA A CA 1
ATOM 963 C C . ALA A 1 124 ? -1.363 -1.813 8.080 1.00 93.31 124 ALA A C 1
ATOM 965 O O . ALA A 1 124 ? -0.368 -2.525 8.118 1.00 93.31 124 ALA A O 1
ATOM 966 N N . LYS A 1 125 ? -2.576 -2.276 8.382 1.00 91.19 125 LYS A N 1
ATOM 967 C CA . LYS A 1 125 ? -2.800 -3.672 8.788 1.00 91.19 125 LYS A CA 1
ATOM 968 C C . LYS A 1 125 ? -4.206 -4.152 8.473 1.00 91.19 125 LYS A C 1
ATOM 970 O O . LYS A 1 125 ? -5.118 -3.354 8.260 1.00 91.19 125 LYS A O 1
ATOM 975 N N . TYR A 1 126 ? -4.391 -5.467 8.466 1.00 92.94 126 TYR A N 1
ATOM 976 C CA . TYR A 1 126 ? -5.726 -6.053 8.413 1.00 92.94 126 TYR A CA 1
ATOM 977 C C . TYR A 1 126 ? -6.394 -5.982 9.787 1.00 92.94 126 TYR A C 1
ATOM 979 O O . TYR A 1 126 ? -5.766 -6.248 10.809 1.00 92.94 126 TYR A O 1
ATOM 987 N N . LEU A 1 127 ? -7.667 -5.602 9.794 1.00 93.81 127 LEU A N 1
ATOM 988 C CA . LEU A 1 127 ? -8.504 -5.458 10.978 1.00 93.81 127 LEU A CA 1
ATOM 989 C C . LEU A 1 127 ? -9.817 -6.205 10.764 1.00 93.81 127 LEU A C 1
ATOM 991 O O . LEU A 1 127 ? -10.361 -6.190 9.660 1.00 93.81 127 LEU A O 1
ATOM 995 N N . THR A 1 128 ? -10.375 -6.772 11.829 1.00 95.81 128 THR A N 1
ATOM 996 C CA . THR A 1 128 ? -11.715 -7.367 11.794 1.00 95.81 128 THR A CA 1
ATOM 997 C C . THR A 1 128 ? -12.694 -6.478 12.550 1.00 95.81 128 THR A C 1
ATOM 999 O O . THR A 1 128 ? -12.604 -6.322 13.767 1.00 95.81 128 THR A O 1
ATOM 1002 N N . LEU A 1 129 ? -13.669 -5.917 11.837 1.00 95.56 129 LEU A N 1
ATOM 1003 C CA . LEU A 1 129 ? -14.740 -5.124 12.432 1.00 95.56 129 LEU A CA 1
ATOM 1004 C C . LEU A 1 129 ? -15.937 -6.014 12.774 1.00 95.56 129 LEU A C 1
ATOM 1006 O O . LEU A 1 129 ? -16.417 -6.797 11.953 1.00 95.56 129 LEU A O 1
ATOM 1010 N N . ASN A 1 130 ? -16.449 -5.853 13.987 1.00 96.62 130 ASN A N 1
ATOM 1011 C CA . ASN A 1 130 ? -17.644 -6.496 14.508 1.00 96.62 130 ASN A CA 1
ATOM 1012 C C . ASN A 1 130 ? -18.833 -5.557 14.311 1.00 96.62 130 ASN A C 1
ATOM 1014 O O . ASN A 1 130 ? -18.911 -4.481 14.900 1.00 96.62 130 ASN A O 1
ATOM 1018 N N . LEU A 1 131 ? -19.766 -5.971 13.465 1.00 94.44 131 LEU A N 1
ATOM 1019 C CA . LEU A 1 131 ? -20.964 -5.222 13.121 1.00 94.44 131 LEU A CA 1
ATOM 1020 C C . LEU A 1 131 ? -22.180 -5.737 13.901 1.00 94.44 131 LEU A C 1
ATOM 1022 O O . LEU A 1 131 ? -22.164 -6.790 14.549 1.00 94.44 131 LEU A O 1
ATOM 1026 N N . SER A 1 132 ? -23.283 -4.997 13.797 1.00 90.56 132 SER A N 1
ATOM 1027 C CA . SER A 1 132 ? -24.556 -5.395 14.389 1.00 90.56 132 SER A CA 1
ATOM 1028 C C . SER A 1 132 ? -25.035 -6.757 13.865 1.00 90.56 132 SER A C 1
ATOM 1030 O O . SER A 1 132 ? -24.777 -7.161 12.727 1.00 90.56 132 SER A O 1
ATOM 1032 N N . GLY A 1 133 ? -25.729 -7.500 14.731 1.00 91.31 133 GLY A N 1
ATOM 1033 C CA . GLY A 1 133 ? -26.215 -8.843 14.407 1.00 91.31 133 GLY A CA 1
ATOM 1034 C C . GLY A 1 133 ? -25.118 -9.913 14.330 1.00 91.31 133 GLY A C 1
ATOM 1035 O O . GLY A 1 133 ? -25.339 -10.942 13.701 1.00 91.31 133 GLY A O 1
ATOM 1036 N N . GLY A 1 134 ? -23.945 -9.676 14.932 1.00 91.81 134 GLY A N 1
ATOM 1037 C CA . GLY A 1 134 ? -22.850 -10.652 15.010 1.00 91.81 134 GLY A CA 1
ATOM 1038 C C . GLY A 1 134 ? -22.064 -10.834 13.709 1.00 91.81 134 GLY A C 1
ATOM 1039 O O . GLY A 1 134 ? -21.264 -11.762 13.600 1.00 91.81 134 GLY A O 1
ATOM 1040 N N . LYS A 1 135 ? -22.288 -9.970 12.713 1.00 95.81 135 LYS A N 1
ATOM 1041 C CA . LYS A 1 135 ? -21.539 -9.989 11.453 1.00 95.81 135 LYS A CA 1
ATOM 1042 C C . LYS A 1 135 ? -20.116 -9.494 11.687 1.00 95.81 135 LYS A C 1
ATOM 1044 O O . LYS A 1 135 ? -19.906 -8.556 12.450 1.00 95.81 135 LYS A O 1
ATOM 1049 N N . LYS A 1 136 ? -19.156 -10.088 10.985 1.00 95.75 136 LYS A N 1
ATOM 1050 C CA . LYS A 1 136 ? -17.764 -9.634 10.957 1.00 95.75 136 LYS A CA 1
ATOM 1051 C C . LYS A 1 136 ? -17.380 -9.258 9.535 1.00 95.75 136 LYS A C 1
ATOM 1053 O O . LYS A 1 136 ? -17.852 -9.897 8.595 1.00 95.75 136 LYS A O 1
ATOM 1058 N N . ILE A 1 137 ? -16.559 -8.227 9.390 1.00 94.94 137 ILE A N 1
ATOM 1059 C CA . ILE A 1 137 ? -15.975 -7.833 8.110 1.00 94.94 137 ILE A CA 1
ATOM 1060 C C . ILE A 1 137 ? -14.487 -7.566 8.292 1.00 94.94 137 ILE A C 1
ATOM 1062 O O . ILE A 1 137 ? -14.094 -6.840 9.204 1.00 94.94 137 ILE A O 1
ATOM 1066 N N . ASP A 1 138 ? -13.680 -8.147 7.414 1.00 94.31 138 ASP A N 1
ATOM 1067 C CA . ASP A 1 138 ? -12.252 -7.871 7.373 1.00 94.31 138 ASP A CA 1
ATOM 1068 C C . ASP A 1 138 ? -12.004 -6.650 6.494 1.00 94.31 138 ASP A C 1
ATOM 1070 O O . ASP A 1 138 ? -12.506 -6.549 5.371 1.00 94.31 138 ASP A O 1
ATOM 1074 N N . VAL A 1 139 ? -11.242 -5.703 7.025 1.00 94.44 139 VAL A N 1
ATOM 1075 C CA . VAL A 1 139 ? -10.878 -4.461 6.353 1.00 94.44 139 VAL A CA 1
ATOM 1076 C C . VAL A 1 139 ? -9.367 -4.312 6.349 1.00 94.44 139 VAL A C 1
ATOM 1078 O O . VAL A 1 139 ? -8.669 -4.756 7.259 1.00 94.44 139 VAL A O 1
ATOM 1081 N N . PHE A 1 140 ? -8.855 -3.658 5.318 1.00 94.69 140 PHE A N 1
ATOM 1082 C CA . PHE A 1 140 ? -7.490 -3.165 5.319 1.00 94.69 140 PHE A CA 1
ATOM 1083 C C . PHE A 1 140 ? -7.503 -1.743 5.886 1.00 94.69 140 PHE A C 1
ATOM 1085 O O . PHE A 1 140 ? -8.103 -0.849 5.292 1.00 94.69 140 PHE A O 1
ATOM 1092 N N . GLY A 1 141 ? -6.923 -1.564 7.071 1.00 93.75 141 GLY A N 1
ATOM 1093 C CA . GLY A 1 141 ? -6.892 -0.298 7.790 1.00 93.75 141 GLY A CA 1
ATOM 1094 C C . GLY A 1 141 ? -5.582 0.445 7.572 1.00 93.75 141 GLY A C 1
ATOM 1095 O O . GLY A 1 141 ? -4.509 -0.139 7.703 1.00 93.75 141 GLY A O 1
ATOM 1096 N N . GLU A 1 142 ? -5.679 1.751 7.329 1.00 93.62 142 GLU A N 1
ATOM 1097 C CA . GLU A 1 142 ? -4.540 2.654 7.156 1.00 93.62 142 GLU A CA 1
ATOM 1098 C C . GLU A 1 142 ? -4.640 3.862 8.099 1.00 93.62 142 GLU A C 1
ATOM 1100 O O . GLU A 1 142 ? -5.652 4.565 8.129 1.00 93.62 142 GLU A O 1
ATOM 1105 N N . HIS A 1 143 ? -3.590 4.129 8.883 1.00 92.00 143 HIS A N 1
ATOM 1106 C CA . HIS A 1 143 ? -3.548 5.268 9.804 1.00 92.00 143 HIS A CA 1
ATOM 1107 C C . HIS A 1 143 ? -2.885 6.484 9.146 1.00 92.00 143 HIS A C 1
ATOM 1109 O O . HIS A 1 143 ? -1.707 6.764 9.357 1.00 92.00 143 HIS A O 1
ATOM 1115 N N . ALA A 1 144 ? -3.649 7.266 8.387 1.00 83.50 144 ALA A N 1
ATOM 1116 C CA . ALA A 1 144 ? -3.100 8.360 7.581 1.00 83.50 144 ALA A CA 1
ATOM 1117 C C . ALA A 1 144 ? -2.921 9.720 8.299 1.00 83.50 144 ALA A C 1
ATOM 1119 O O . ALA A 1 144 ? -2.414 10.653 7.680 1.00 83.50 144 ALA A O 1
ATOM 1120 N N . PHE A 1 145 ? -3.288 9.871 9.585 1.00 73.75 145 PHE A N 1
ATOM 1121 C CA . PHE A 1 145 ? -3.182 11.153 10.314 1.00 73.75 145 PHE A CA 1
ATOM 1122 C C . PHE A 1 145 ? -2.450 11.046 11.652 1.00 73.75 145 PHE A C 1
ATOM 1124 O O . PHE A 1 145 ? -2.815 10.215 12.466 1.00 73.75 145 PHE A O 1
ATOM 1131 N N . PRO A 1 146 ? -1.476 11.923 11.957 1.00 59.38 146 PRO A N 1
ATOM 1132 C CA . PRO A 1 146 ? -0.669 11.813 13.176 1.00 59.38 146 PRO A CA 1
ATOM 1133 C C . PRO A 1 146 ? -1.452 12.140 14.454 1.00 59.38 146 PRO A C 1
ATOM 1135 O O . PRO A 1 146 ? -1.003 11.852 15.560 1.00 59.38 146 PRO A O 1
ATOM 1138 N N . THR A 1 147 ? -2.634 12.742 14.312 1.00 54.62 147 THR A N 1
ATOM 1139 C CA . THR A 1 147 ? -3.557 13.002 15.411 1.00 54.62 147 THR A CA 1
ATOM 1140 C C . THR A 1 147 ? -4.957 12.582 14.992 1.00 54.62 147 THR A C 1
ATOM 1142 O O . THR A 1 147 ? -5.497 13.148 14.040 1.00 54.62 147 THR A O 1
ATOM 1145 N N . LEU A 1 148 ? -5.591 11.687 15.752 1.00 49.94 148 LEU A N 1
ATOM 1146 C CA . LEU A 1 148 ? -7.025 11.357 15.656 1.00 49.94 148 LEU A CA 1
ATOM 1147 C C . LEU A 1 148 ? -7.900 12.528 16.164 1.00 49.94 148 LEU A C 1
ATOM 1149 O O . LEU A 1 148 ? -8.849 12.319 16.899 1.00 49.94 148 LEU A O 1
ATOM 1153 N N . GLY A 1 149 ? -7.519 13.775 15.855 1.00 40.22 149 GLY A N 1
ATOM 1154 C CA . GLY A 1 149 ? -7.819 14.972 16.649 1.00 40.22 149 GLY A CA 1
ATOM 1155 C C . GLY A 1 149 ? -8.104 16.252 15.864 1.00 40.22 149 GLY A C 1
ATOM 1156 O O . GLY A 1 149 ? -8.839 17.108 16.354 1.00 40.22 149 GLY A O 1
ATOM 1157 N N . LYS A 1 150 ? -7.545 16.424 14.661 1.00 30.91 150 LYS A N 1
ATOM 1158 C CA . LYS A 1 150 ? -7.731 17.642 13.857 1.00 30.91 150 LYS A CA 1
ATOM 1159 C C . LYS A 1 150 ? -7.886 17.290 12.382 1.00 30.91 150 LYS A C 1
ATOM 1161 O O . LYS A 1 150 ? -7.134 16.481 11.853 1.00 30.91 150 LYS A O 1
ATOM 1166 N N . ALA A 1 151 ? -8.922 17.868 11.779 1.00 34.06 151 ALA A N 1
ATOM 1167 C CA . ALA A 1 151 ? -9.356 17.628 10.412 1.00 34.06 151 ALA A CA 1
ATOM 1168 C C . ALA A 1 151 ? -8.238 17.867 9.385 1.00 34.06 151 ALA A C 1
ATOM 1170 O O . ALA A 1 151 ? -7.431 18.787 9.517 1.00 34.06 151 ALA A O 1
ATOM 1171 N N . ALA A 1 152 ? -8.241 17.004 8.374 1.00 34.75 152 ALA A N 1
ATOM 1172 C CA . ALA A 1 152 ? -7.298 16.941 7.276 1.00 34.75 152 ALA A CA 1
ATOM 1173 C C . ALA A 1 152 ? -7.642 17.893 6.126 1.00 34.75 152 ALA A C 1
ATOM 1175 O O . ALA A 1 152 ? -8.802 18.247 5.911 1.00 34.75 152 ALA A O 1
ATOM 1176 N N . GLY A 1 153 ? -6.628 18.194 5.317 1.00 25.61 153 GLY A N 1
ATOM 1177 C CA . GLY A 1 153 ? -6.796 18.409 3.885 1.00 25.61 153 GLY A CA 1
ATOM 1178 C C . GLY A 1 153 ? -6.295 17.179 3.117 1.00 25.61 153 GLY A C 1
ATOM 1179 O O . GLY A 1 153 ? -5.179 16.751 3.383 1.00 25.61 153 GLY A O 1
ATOM 1180 N N . LYS A 1 154 ? -7.139 16.693 2.184 1.00 25.27 154 LYS A N 1
ATOM 1181 C CA . LYS A 1 154 ? -6.958 15.682 1.107 1.00 25.27 154 LYS A CA 1
ATOM 1182 C C . LYS A 1 154 ? -6.448 14.281 1.502 1.00 25.27 154 LYS A C 1
ATOM 1184 O O . LYS A 1 154 ? -5.428 14.165 2.156 1.00 25.27 154 LYS A O 1
ATOM 1189 N N . TYR A 1 155 ? -7.168 13.218 1.119 1.00 28.44 155 TYR A N 1
ATOM 1190 C CA . TYR A 1 155 ? -6.984 12.420 -0.114 1.00 28.44 155 TYR A CA 1
ATOM 1191 C C . TYR A 1 155 ? -8.230 11.534 -0.348 1.00 28.44 155 TYR A C 1
ATOM 1193 O O . TYR A 1 155 ? -9.046 11.373 0.562 1.00 28.44 155 TYR A O 1
ATOM 1201 N N . ILE A 1 156 ? -8.405 11.115 -1.605 1.00 30.42 156 ILE A N 1
ATOM 1202 C CA . ILE A 1 156 ? -9.586 10.508 -2.255 1.00 30.42 156 ILE A CA 1
ATOM 1203 C C . ILE A 1 156 ? -9.497 8.983 -2.208 1.00 30.42 156 ILE A C 1
ATOM 1205 O O . ILE A 1 156 ? -8.355 8.491 -2.321 1.00 30.42 156 ILE A O 1
#

Radius of gyration: 16.69 Å; chains: 1; bounding box: 41×30×42 Å

Secondary structure (DSSP, 8-state):
-EEESTTHHHHHHHHBSS--STTSPTTEEEEEEEE-TTS-EEEEEEEEEEETTEEEEE--TTTHHHHHHHHHHHHHHTT---EEE--TTT-------STTHHHHHTTTS-TTTTSTTTS-TTBEEEEEEE-GGG-EEEEEEE---S-TTSPPP---

Foldseek 3Di:
DKKFFPCQLVLCCVQWPDRPADPDDAQFKDWTFGADPVRHTPFTWIWHRHDRGIIDIGGAPVCVVVVVVVSVCSCVVVVHTMDDDDCPVVDDDDDQAAQCSLVVQCVFAPSVCVDCVNQNARGWDWDWGQDPPRDIDIDTDGRHDRHSHDDDDDDD

Sequence (156 aa):
MDIKGSDAERMLEYLSVAKVGGNTPEERIIYTNFLDEDGGVHADLTISRLGVDSYRVVTGGADGNRDWVHLRNYRDDLGLEADINIRTHDIATLGLWGPQAKEALGHFIDPSEISIENFPFVAAKYLTLNLSGGKKIDVFGEHAFPTLGKAAGKYI